Protein AF-A0A329LY18-F1 (afdb_monomer_lite)

Foldseek 3Di:
DFLVVQAVDPPQAQFWKDFDPATFGWNGKDADPPPVPDPDPQFARIWTWGQHPVRDIDTHGDHRRGDIGTDD

pLDDT: mean 81.93, std 13.24, range [47.72, 95.31]

Secondary structure (DSSP, 8-state):
-BTTHHHH-GGGTT-EEEETTEEEEEEEEEE----TT---TTS-SEEEEEE-TTS-EEEEE--TT-B-EE--

Structure (mmCIF, N/CA/C/O backbone):
data_AF-A0A329LY18-F1
#
_entry.id   AF-A0A329LY18-F1
#
loop_
_atom_site.group_PDB
_atom_site.id
_atom_site.type_symbol
_atom_site.label_atom_id
_atom_site.label_alt_id
_atom_site.label_comp_id
_atom_site.label_asym_id
_atom_site.label_entity_id
_atom_site.label_seq_id
_atom_site.pdbx_PDB_ins_code
_atom_site.Cartn_x
_atom_site.Cartn_y
_atom_site.Cartn_z
_atom_site.occupancy
_atom_site.B_iso_or_equiv
_atom_site.auth_seq_id
_atom_site.auth_comp_id
_atom_site.auth_asym_id
_atom_site.auth_atom_id
_atom_site.pdbx_PDB_model_num
ATOM 1 N N . MET A 1 1 ? -0.314 -11.725 -0.334 1.00 84.62 1 MET A N 1
ATOM 2 C CA . MET A 1 1 ? -0.582 -11.250 -1.710 1.00 84.62 1 MET A CA 1
ATOM 3 C C . MET A 1 1 ? 0.631 -10.495 -2.205 1.00 84.62 1 MET A C 1
ATOM 5 O O . MET A 1 1 ? 1.241 -9.817 -1.385 1.00 84.62 1 MET A O 1
ATOM 9 N N . LEU A 1 2 ? 1.041 -10.663 -3.460 1.00 85.88 2 LEU A N 1
ATOM 10 C CA . LEU A 1 2 ? 2.276 -10.042 -3.935 1.00 85.88 2 LEU A CA 1
ATOM 11 C C . LEU A 1 2 ? 2.075 -8.521 -4.026 1.00 85.88 2 LEU A C 1
ATOM 13 O O . LEU A 1 2 ? 1.056 -8.065 -4.537 1.00 85.88 2 LEU A O 1
ATOM 17 N N . VAL A 1 3 ? 3.031 -7.717 -3.555 1.00 83.38 3 VAL A N 1
ATOM 18 C CA . VAL A 1 3 ? 2.873 -6.248 -3.550 1.00 83.38 3 VAL A CA 1
ATOM 19 C C . VAL A 1 3 ? 2.699 -5.704 -4.974 1.00 83.38 3 VAL A C 1
ATOM 21 O O . VAL A 1 3 ? 1.927 -4.776 -5.180 1.00 83.38 3 VAL A O 1
ATOM 24 N N . ARG A 1 4 ? 3.344 -6.304 -5.988 1.00 78.38 4 ARG A N 1
ATOM 25 C CA . ARG A 1 4 ? 3.165 -5.876 -7.391 1.00 78.38 4 ARG A CA 1
ATOM 26 C C . ARG A 1 4 ? 1.761 -6.144 -7.930 1.00 78.38 4 ARG A C 1
ATOM 28 O O . ARG A 1 4 ? 1.331 -5.393 -8.789 1.00 78.38 4 ARG A O 1
ATOM 35 N N . GLU A 1 5 ? 1.036 -7.135 -7.410 1.00 81.56 5 GLU A N 1
ATOM 36 C CA . GLU A 1 5 ? -0.356 -7.393 -7.822 1.00 81.56 5 GLU A CA 1
ATOM 37 C C . GLU A 1 5 ? -1.299 -6.262 -7.373 1.00 81.56 5 GLU A C 1
ATOM 39 O O . GLU A 1 5 ? -2.327 -6.038 -8.001 1.00 81.56 5 GLU A O 1
ATOM 44 N N . LEU A 1 6 ? -0.923 -5.479 -6.348 1.00 78.69 6 LEU A N 1
ATOM 45 C CA . LEU A 1 6 ? -1.643 -4.253 -5.973 1.00 78.69 6 LEU A CA 1
ATOM 46 C C . LEU A 1 6 ? -1.568 -3.163 -7.050 1.00 78.69 6 LEU A C 1
ATOM 48 O O . LEU A 1 6 ? -2.416 -2.276 -7.065 1.00 78.69 6 LEU A O 1
ATOM 52 N N . ALA A 1 7 ? -0.540 -3.189 -7.909 1.00 67.75 7 ALA A N 1
ATOM 53 C CA . ALA A 1 7 ? -0.360 -2.202 -8.976 1.00 67.75 7 ALA A CA 1
ATOM 54 C C . ALA A 1 7 ? -1.467 -2.298 -10.024 1.00 67.75 7 ALA A C 1
ATOM 56 O O . ALA A 1 7 ? -1.910 -1.286 -10.563 1.00 67.75 7 ALA A O 1
ATOM 57 N N . ASP A 1 8 ? -1.862 -3.533 -10.318 1.00 69.69 8 ASP A N 1
ATOM 58 C CA . ASP A 1 8 ? -2.760 -3.860 -11.415 1.00 69.69 8 ASP A CA 1
ATOM 59 C C . ASP A 1 8 ? -4.229 -3.818 -10.982 1.00 69.69 8 ASP A C 1
ATOM 61 O O . ASP A 1 8 ? -5.120 -3.773 -11.830 1.00 69.69 8 ASP A O 1
ATOM 65 N N . ASP A 1 9 ? -4.494 -3.796 -9.671 1.00 70.00 9 ASP A N 1
ATOM 66 C CA . ASP A 1 9 ? -5.841 -3.948 -9.140 1.00 70.00 9 ASP A CA 1
ATOM 67 C C . ASP A 1 9 ? -6.214 -2.874 -8.102 1.00 70.00 9 ASP A C 1
ATOM 69 O O . ASP A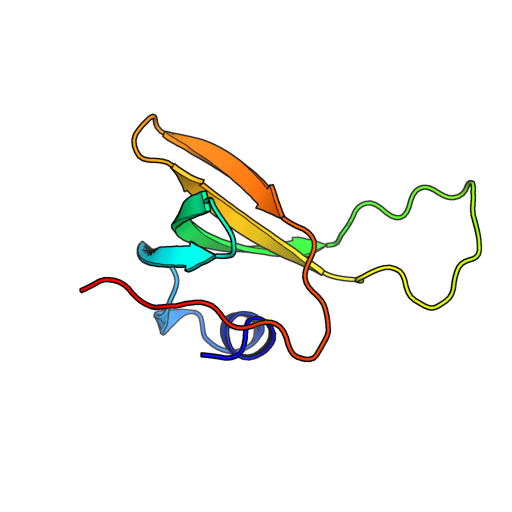 1 9 ? -5.860 -2.919 -6.919 1.00 70.00 9 ASP A O 1
ATOM 73 N N . ALA A 1 10 ? -7.031 -1.916 -8.550 1.00 70.62 10 ALA A N 1
ATOM 74 C CA . ALA A 1 10 ? -7.612 -0.879 -7.700 1.00 70.62 10 ALA A CA 1
ATOM 75 C C . ALA A 1 10 ? -8.542 -1.427 -6.598 1.00 70.62 10 ALA A C 1
ATOM 77 O O . ALA A 1 10 ? -8.860 -0.699 -5.657 1.00 70.62 10 ALA A O 1
ATOM 78 N N . THR A 1 11 ? -8.957 -2.696 -6.670 1.00 80.62 11 THR A N 1
ATOM 79 C CA . THR A 1 11 ? -9.853 -3.355 -5.702 1.00 80.62 11 THR A CA 1
ATOM 80 C C . THR A 1 11 ? -9.262 -3.441 -4.291 1.00 80.62 11 THR A C 1
ATOM 82 O O . THR A 1 11 ? -9.994 -3.624 -3.312 1.00 80.62 11 THR A O 1
ATOM 85 N N . TYR A 1 12 ? -7.942 -3.300 -4.158 1.00 83.00 12 TYR A N 1
ATOM 86 C CA . TYR A 1 12 ? -7.262 -3.360 -2.865 1.00 83.00 12 TYR A CA 1
ATOM 87 C C . TYR A 1 12 ? -7.069 -1.996 -2.201 1.00 83.00 12 TYR A C 1
ATOM 89 O O . TYR A 1 12 ? -6.754 -1.949 -1.010 1.00 83.00 12 TYR A O 1
ATOM 97 N N . ARG A 1 13 ? -7.294 -0.891 -2.922 1.00 88.00 13 ARG A N 1
ATOM 98 C CA . ARG A 1 13 ? -7.248 0.447 -2.327 1.00 88.00 13 ARG A CA 1
ATOM 99 C C . ARG A 1 13 ? -8.338 0.581 -1.263 1.00 88.00 13 ARG A C 1
ATOM 101 O O . ARG A 1 13 ? -9.4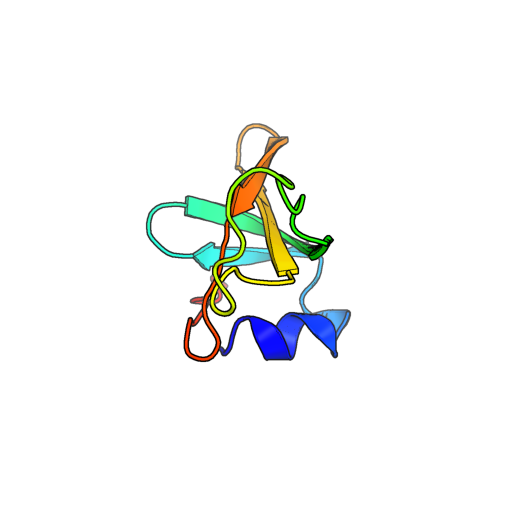78 0.177 -1.471 1.00 88.00 13 ARG A O 1
ATOM 108 N N . GLY A 1 14 ? -7.987 1.140 -0.112 1.00 89.69 14 GLY A N 1
ATOM 109 C CA . GLY A 1 14 ? -8.883 1.258 1.037 1.00 89.69 14 GLY A CA 1
ATOM 110 C C . GLY A 1 14 ? -8.958 0.004 1.911 1.00 89.69 14 GLY A C 1
ATOM 111 O O . GLY A 1 14 ? -9.600 0.048 2.957 1.00 89.69 14 GLY A O 1
ATOM 112 N N . ARG A 1 15 ? -8.296 -1.101 1.539 1.00 91.94 15 ARG A N 1
ATOM 113 C CA . ARG A 1 15 ? -8.217 -2.290 2.398 1.00 91.94 15 ARG A CA 1
ATOM 114 C C . ARG A 1 15 ? -7.094 -2.166 3.411 1.00 91.94 15 ARG A C 1
ATOM 116 O O . ARG A 1 15 ? -6.044 -1.586 3.134 1.00 91.94 15 ARG A O 1
ATOM 123 N N . ARG A 1 16 ? -7.307 -2.763 4.577 1.00 93.69 16 ARG A N 1
ATOM 124 C CA . ARG A 1 16 ? -6.317 -2.826 5.645 1.00 93.69 16 ARG A CA 1
ATOM 125 C C . ARG A 1 16 ? -5.312 -3.935 5.332 1.00 93.69 16 ARG A C 1
ATOM 127 O O . ARG A 1 16 ? -5.673 -5.025 4.887 1.00 93.69 16 ARG A O 1
ATOM 134 N N . ALA A 1 17 ? -4.035 -3.652 5.527 1.00 93.56 17 ALA A N 1
ATOM 135 C CA . ALA A 1 17 ? -2.968 -4.605 5.289 1.00 93.56 17 ALA A CA 1
ATOM 136 C C . ALA A 1 17 ? -1.794 -4.359 6.227 1.00 93.56 17 ALA A C 1
ATOM 138 O O . ALA A 1 17 ? -1.587 -3.266 6.759 1.00 93.56 17 ALA A O 1
ATOM 139 N N . ARG A 1 18 ? -1.004 -5.410 6.401 1.00 93.44 18 ARG A N 1
ATOM 140 C CA . ARG A 1 18 ? 0.299 -5.353 7.037 1.00 93.44 18 ARG A CA 1
ATOM 141 C C . ARG A 1 18 ? 1.377 -5.619 5.999 1.00 93.44 18 ARG A C 1
ATOM 143 O O . ARG A 1 18 ? 1.310 -6.611 5.270 1.00 93.44 18 ARG A O 1
ATOM 150 N N . PHE A 1 19 ? 2.383 -4.759 5.986 1.00 91.12 19 PHE A N 1
ATOM 151 C CA . PHE A 1 19 ? 3.600 -4.932 5.215 1.00 91.12 19 PHE A CA 1
ATOM 152 C C . PHE A 1 19 ? 4.803 -4.716 6.129 1.00 91.12 19 PHE A C 1
ATOM 154 O O . PHE A 1 19 ? 4.900 -3.677 6.780 1.00 91.12 19 PHE A O 1
ATOM 161 N N . ASP A 1 20 ? 5.685 -5.714 6.212 1.00 86.56 20 ASP A N 1
ATOM 162 C CA . ASP A 1 20 ? 6.790 -5.731 7.176 1.00 86.56 20 ASP A CA 1
ATOM 163 C C . ASP A 1 20 ? 6.279 -5.483 8.623 1.00 86.56 20 ASP A C 1
ATOM 165 O O . ASP A 1 20 ? 5.440 -6.240 9.145 1.00 86.56 20 ASP A O 1
ATOM 169 N N . ASN A 1 21 ? 6.714 -4.391 9.258 1.00 87.12 21 ASN A N 1
ATOM 170 C CA . ASN A 1 21 ? 6.274 -3.955 10.585 1.00 87.12 21 ASN A CA 1
ATOM 171 C C . ASN A 1 21 ? 5.250 -2.812 10.561 1.00 87.12 21 ASN A C 1
ATOM 173 O O . ASN A 1 21 ? 4.863 -2.318 11.620 1.00 87.12 21 ASN A O 1
ATOM 177 N N . LEU A 1 22 ? 4.778 -2.415 9.380 1.00 91.25 22 LEU A N 1
ATOM 178 C CA . LEU A 1 22 ? 3.791 -1.359 9.213 1.00 91.25 22 LEU A CA 1
ATOM 179 C C . LEU A 1 22 ? 2.402 -1.952 8.967 1.00 91.25 22 LEU A C 1
ATOM 181 O O . LEU A 1 22 ? 2.207 -2.807 8.103 1.00 91.25 22 LEU A O 1
ATOM 185 N N . THR A 1 23 ? 1.421 -1.477 9.728 1.00 94.81 23 THR A N 1
ATOM 186 C CA . THR A 1 23 ? 0.004 -1.771 9.500 1.00 94.81 23 THR A CA 1
ATOM 187 C C . THR A 1 23 ? -0.690 -0.496 9.063 1.00 94.81 23 THR A C 1
ATOM 189 O O . THR A 1 23 ? -0.498 0.551 9.677 1.00 94.81 23 THR A O 1
ATOM 192 N N . GLY A 1 24 ? -1.490 -0.581 8.007 1.00 94.44 24 GLY A N 1
ATOM 193 C CA . GLY A 1 24 ? -2.212 0.570 7.496 1.00 94.44 24 GLY A CA 1
ATOM 194 C C . GLY A 1 24 ? -3.209 0.210 6.408 1.00 94.44 24 GLY A C 1
ATOM 195 O O . GLY A 1 24 ? -3.386 -0.949 6.036 1.00 94.44 24 GLY A O 1
ATOM 196 N N . THR A 1 25 ? -3.873 1.234 5.904 1.00 95.06 25 THR A N 1
ATOM 197 C CA . THR A 1 25 ? -4.778 1.156 4.764 1.00 95.06 25 THR A CA 1
ATOM 198 C C . THR A 1 25 ? -3.984 1.343 3.481 1.00 95.06 25 THR A C 1
ATOM 200 O O . THR A 1 25 ? -3.219 2.297 3.365 1.00 95.06 25 THR A O 1
ATOM 203 N N . ILE A 1 26 ? -4.166 0.451 2.512 1.00 92.38 26 ILE A N 1
ATOM 204 C CA . ILE A 1 26 ? -3.525 0.549 1.200 1.00 92.38 26 ILE A CA 1
ATOM 205 C C . ILE A 1 26 ? -4.094 1.758 0.462 1.00 92.38 26 ILE A C 1
ATOM 207 O O . ILE A 1 26 ? -5.281 1.786 0.141 1.00 92.38 26 ILE A O 1
ATOM 211 N N . ASP A 1 27 ? -3.248 2.737 0.153 1.00 89.81 27 ASP A N 1
ATOM 212 C CA . ASP A 1 27 ? -3.622 3.843 -0.735 1.00 89.81 27 ASP A CA 1
ATOM 213 C C . ASP A 1 27 ? -3.214 3.568 -2.194 1.00 89.81 27 ASP A C 1
ATOM 215 O O . ASP A 1 27 ? -3.858 4.058 -3.120 1.00 89.81 27 ASP A O 1
ATOM 219 N N . GLY A 1 28 ? -2.208 2.715 -2.411 1.00 88.44 28 GLY A N 1
ATOM 220 C CA . GLY A 1 28 ? -1.786 2.254 -3.735 1.00 88.44 28 GLY A CA 1
ATOM 221 C C . GLY A 1 28 ? -0.272 2.089 -3.838 1.00 88.44 28 GLY A C 1
ATOM 222 O O . GLY A 1 28 ? 0.410 1.912 -2.828 1.00 88.44 28 GLY A O 1
ATOM 223 N N . LEU A 1 29 ? 0.258 2.164 -5.061 1.00 88.06 29 LEU A N 1
ATOM 224 C CA . LEU A 1 29 ? 1.698 2.202 -5.321 1.00 88.06 29 LEU A CA 1
ATOM 225 C C . LEU A 1 29 ? 2.115 3.574 -5.865 1.00 88.06 29 LEU A C 1
ATOM 227 O O . LEU A 1 29 ? 1.405 4.174 -6.669 1.00 88.06 29 LEU A O 1
ATOM 231 N N . ALA A 1 30 ? 3.287 4.056 -5.459 1.00 85.81 30 ALA A N 1
ATOM 232 C CA . ALA A 1 30 ? 3.896 5.293 -5.941 1.00 85.81 30 ALA A CA 1
ATOM 233 C C . ALA A 1 30 ? 5.229 5.008 -6.640 1.00 85.81 30 ALA A C 1
ATOM 235 O O . ALA A 1 30 ? 5.896 4.028 -6.327 1.00 85.81 30 ALA A O 1
ATOM 236 N N . ALA A 1 31 ? 5.650 5.873 -7.565 1.00 81.31 31 ALA A N 1
ATOM 237 C CA . ALA A 1 31 ? 7.003 5.803 -8.115 1.00 81.31 31 ALA A CA 1
ATOM 238 C C . ALA A 1 31 ? 8.029 6.070 -7.004 1.00 81.31 31 ALA A C 1
ATOM 240 O O . ALA A 1 31 ? 7.904 7.050 -6.265 1.00 81.31 31 ALA A O 1
ATOM 241 N N . ALA A 1 32 ? 9.043 5.213 -6.894 1.00 76.75 32 ALA A N 1
ATOM 242 C CA . ALA A 1 32 ? 10.134 5.449 -5.960 1.00 76.75 32 ALA A CA 1
ATOM 243 C C . ALA A 1 32 ? 10.952 6.661 -6.424 1.00 76.75 32 ALA A C 1
ATOM 245 O O . ALA A 1 32 ? 11.287 6.783 -7.606 1.00 76.75 32 ALA A O 1
ATOM 246 N N . ALA A 1 33 ? 11.303 7.555 -5.500 1.00 67.19 33 ALA A N 1
ATOM 247 C CA . ALA A 1 33 ? 12.226 8.639 -5.807 1.00 67.19 33 ALA A CA 1
ATOM 248 C C . ALA A 1 33 ? 13.608 8.041 -6.100 1.00 67.19 33 ALA A C 1
ATOM 250 O O . ALA A 1 33 ? 14.295 7.561 -5.195 1.00 67.19 33 ALA A O 1
ATOM 251 N N . VAL A 1 34 ? 14.010 8.043 -7.372 1.00 62.38 34 VAL A N 1
ATOM 252 C CA . VAL A 1 34 ? 15.355 7.636 -7.782 1.00 62.38 34 VAL A CA 1
ATOM 253 C C . VAL A 1 34 ? 16.304 8.753 -7.371 1.00 62.38 34 VAL A C 1
ATOM 255 O O . VAL A 1 34 ? 16.384 9.787 -8.025 1.00 62.38 34 VAL A O 1
ATOM 258 N N . ASP A 1 35 ? 16.991 8.565 -6.251 1.00 57.06 35 ASP A N 1
ATOM 259 C CA . ASP A 1 35 ? 18.102 9.419 -5.877 1.00 57.06 35 ASP A CA 1
ATOM 260 C C . ASP A 1 35 ? 19.241 9.123 -6.856 1.00 57.06 35 ASP A C 1
ATOM 262 O O . ASP A 1 35 ? 19.749 8.000 -6.935 1.00 57.06 35 ASP A O 1
ATOM 266 N N . SER A 1 36 ? 19.567 10.117 -7.678 1.00 51.31 36 SER A N 1
ATOM 267 C CA . SER A 1 36 ? 20.507 10.011 -8.794 1.00 51.31 36 SER A CA 1
ATOM 268 C C . SER A 1 36 ? 21.948 9.715 -8.358 1.00 51.31 36 SER A C 1
ATOM 270 O O . SER A 1 36 ? 22.814 9.567 -9.219 1.00 51.31 36 SER A O 1
ATOM 272 N N . GLN A 1 37 ? 22.242 9.638 -7.053 1.00 54.16 37 GLN A N 1
ATOM 273 C CA . GLN A 1 37 ? 23.606 9.471 -6.552 1.00 54.16 37 GLN A CA 1
ATOM 274 C C . GLN A 1 37 ? 24.145 8.039 -6.522 1.00 54.16 37 GLN A C 1
ATOM 276 O O . GLN A 1 37 ? 25.325 7.863 -6.223 1.00 54.16 37 GLN A O 1
ATOM 281 N N . GLN A 1 38 ? 23.374 7.009 -6.873 1.00 48.97 38 GLN A N 1
ATOM 282 C CA . GLN A 1 38 ? 23.947 5.663 -6.912 1.00 48.97 38 GLN A CA 1
ATOM 283 C C . GLN A 1 38 ? 23.258 4.793 -7.958 1.00 48.97 38 GLN A C 1
ATOM 285 O O . GLN A 1 38 ? 22.140 4.324 -7.761 1.00 48.97 38 GLN A O 1
ATOM 290 N N . GLY A 1 39 ? 23.950 4.591 -9.085 1.00 47.72 39 GLY A N 1
ATOM 291 C CA . GLY A 1 39 ? 23.566 3.730 -10.208 1.00 47.72 39 GLY A CA 1
ATOM 292 C C . GLY A 1 39 ? 23.533 2.245 -9.842 1.00 47.72 39 GLY A C 1
ATOM 293 O O . GLY A 1 39 ? 24.267 1.442 -10.410 1.00 47.72 39 GLY A O 1
ATOM 294 N N . SER A 1 40 ? 22.690 1.886 -8.878 1.00 50.47 40 SER A N 1
ATOM 295 C CA . SER A 1 40 ? 22.407 0.511 -8.493 1.00 50.47 40 SER A CA 1
ATOM 296 C C . SER A 1 40 ? 21.186 0.025 -9.281 1.00 50.47 40 SER A C 1
ATOM 298 O O . SER A 1 40 ? 20.079 0.503 -9.030 1.00 50.47 40 SER A O 1
ATOM 300 N N . PRO A 1 41 ? 21.339 -0.948 -10.197 1.00 54.84 41 PRO A N 1
ATOM 301 C CA . PRO A 1 41 ? 20.246 -1.453 -11.036 1.00 54.84 41 PRO A CA 1
ATOM 302 C C . PRO A 1 41 ? 19.141 -2.202 -10.264 1.00 54.84 41 PRO A C 1
ATOM 304 O O . PRO A 1 41 ? 18.155 -2.614 -10.863 1.00 54.84 41 PRO A O 1
ATOM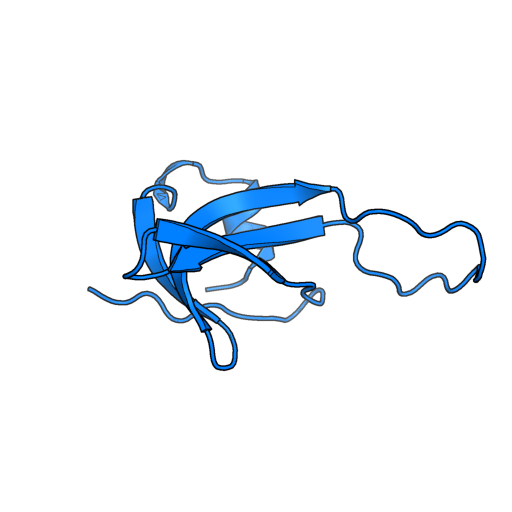 307 N N . ASN A 1 42 ? 19.282 -2.357 -8.944 1.00 56.31 42 ASN A N 1
ATOM 308 C CA . ASN A 1 42 ? 18.359 -3.102 -8.084 1.00 56.31 42 ASN A CA 1
ATOM 309 C C . ASN A 1 42 ? 17.450 -2.220 -7.216 1.00 56.31 42 ASN A C 1
ATOM 311 O O . ASN A 1 42 ? 16.798 -2.743 -6.313 1.00 56.31 42 ASN A O 1
ATOM 315 N N . ARG A 1 43 ? 17.410 -0.895 -7.421 1.00 62.88 43 ARG A N 1
ATOM 316 C CA . ARG A 1 43 ? 16.516 -0.061 -6.609 1.00 62.88 43 ARG A CA 1
ATOM 317 C C . ARG A 1 43 ? 15.061 -0.278 -7.048 1.00 62.88 43 ARG A C 1
ATOM 319 O O . ARG A 1 43 ? 14.799 -0.244 -8.253 1.00 62.88 43 ARG A O 1
ATOM 326 N N . PRO A 1 44 ? 14.122 -0.513 -6.114 1.00 65.69 44 PRO A N 1
ATOM 327 C CA . PRO A 1 44 ? 12.723 -0.686 -6.470 1.00 65.69 44 PRO A CA 1
ATOM 328 C C . PRO A 1 44 ? 12.205 0.547 -7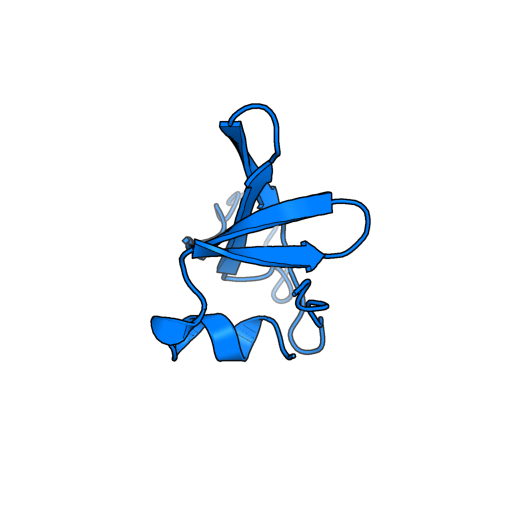.203 1.00 65.69 44 PRO A C 1
ATOM 330 O O . PRO A 1 44 ? 12.461 1.680 -6.808 1.00 65.69 44 PRO A O 1
ATOM 333 N N . THR A 1 45 ? 11.503 0.317 -8.310 1.00 76.94 45 THR A N 1
ATOM 334 C CA . THR A 1 45 ? 10.917 1.381 -9.138 1.00 76.94 45 THR A CA 1
ATOM 335 C C . THR A 1 45 ? 9.600 1.897 -8.559 1.00 76.94 45 THR A C 1
ATOM 337 O O . THR A 1 45 ? 9.108 2.945 -8.972 1.00 76.94 45 THR A O 1
ATOM 340 N N . LEU A 1 46 ? 9.019 1.153 -7.615 1.00 83.69 46 LEU A N 1
ATOM 341 C CA . LEU A 1 46 ? 7.727 1.412 -6.998 1.00 83.69 46 LEU A CA 1
ATOM 342 C C . LEU A 1 46 ? 7.827 1.276 -5.472 1.00 83.69 46 LEU A C 1
ATOM 344 O O . LEU A 1 46 ? 8.599 0.469 -4.963 1.00 83.69 46 LEU A O 1
ATOM 348 N N . GLN A 1 47 ? 7.010 2.052 -4.770 1.00 88.88 47 GLN A N 1
ATOM 349 C CA . GLN A 1 47 ? 6.827 2.048 -3.322 1.00 88.88 47 GLN A CA 1
ATOM 350 C C . GLN A 1 47 ? 5.372 1.746 -2.990 1.00 88.88 47 GLN A C 1
ATOM 352 O O . GLN A 1 47 ? 4.467 2.238 -3.661 1.00 88.88 47 GLN A O 1
ATOM 357 N N . LEU A 1 48 ? 5.141 0.961 -1.945 1.00 90.06 48 LEU A N 1
ATOM 358 C CA . LEU A 1 48 ? 3.818 0.725 -1.391 1.00 90.06 48 LEU A CA 1
ATOM 359 C C . LEU A 1 48 ? 3.433 1.910 -0.508 1.00 90.06 48 LEU A C 1
ATOM 361 O O . LEU A 1 48 ? 4.200 2.306 0.371 1.00 90.06 48 LEU A O 1
ATOM 365 N N . VAL A 1 49 ? 2.246 2.469 -0.736 1.00 91.81 49 VAL A N 1
ATOM 366 C CA . VAL A 1 49 ? 1.704 3.578 0.049 1.00 91.81 49 VAL A CA 1
ATOM 367 C C . VAL A 1 49 ? 0.673 3.042 1.033 1.00 91.81 49 VAL A C 1
ATOM 369 O O . VAL A 1 49 ? -0.350 2.477 0.637 1.00 91.81 49 VAL A O 1
ATOM 372 N N . LEU A 1 50 ? 0.949 3.242 2.319 1.00 94.19 50 LEU A N 1
ATOM 373 C CA . LEU A 1 50 ? 0.079 2.858 3.425 1.00 94.19 50 LEU A CA 1
ATOM 374 C C . LEU A 1 50 ? -0.280 4.093 4.251 1.00 94.19 50 LEU A C 1
ATOM 376 O O . LEU A 1 50 ? 0.577 4.928 4.529 1.00 94.19 50 LEU A O 1
ATOM 380 N N . ILE A 1 51 ? -1.539 4.197 4.660 1.00 95.31 51 ILE A N 1
ATOM 381 C CA . ILE A 1 51 ? -2.007 5.202 5.617 1.00 95.31 51 ILE A CA 1
ATOM 382 C C . ILE A 1 51 ? -2.187 4.502 6.959 1.00 95.31 51 ILE A C 1
ATOM 384 O O . ILE A 1 51 ? -3.000 3.583 7.060 1.00 95.31 51 ILE A O 1
ATOM 388 N N . ASP A 1 52 ? -1.412 4.887 7.967 1.00 94.69 52 ASP A N 1
ATOM 389 C CA . ASP A 1 52 ? -1.522 4.281 9.294 1.00 94.69 52 ASP A CA 1
ATOM 390 C C . ASP A 1 52 ? -2.800 4.712 10.038 1.00 94.69 52 ASP A C 1
ATOM 392 O O . ASP A 1 52 ? -3.586 5.540 9.571 1.00 94.69 52 ASP A O 1
ATOM 396 N N . ASP A 1 53 ? -3.000 4.148 11.228 1.00 92.31 53 ASP A N 1
ATOM 397 C CA . ASP A 1 53 ? -4.174 4.415 12.068 1.00 92.31 53 ASP A CA 1
ATOM 398 C C . ASP A 1 53 ? -4.248 5.863 12.585 1.00 92.31 53 ASP A C 1
ATOM 400 O O . ASP A 1 53 ? -5.304 6.310 13.033 1.00 92.31 53 ASP A O 1
ATOM 404 N N . PHE A 1 54 ? -3.149 6.616 12.495 1.00 94.12 54 PHE A N 1
ATOM 405 C CA . PHE A 1 54 ? -3.078 8.035 12.837 1.00 94.12 54 PHE A CA 1
ATOM 406 C C . PHE A 1 54 ? -3.268 8.943 11.612 1.00 94.12 54 PHE A C 1
ATOM 408 O O . PHE A 1 54 ? -3.197 10.166 11.737 1.00 94.12 54 PHE A O 1
ATOM 415 N N . GLY A 1 55 ? -3.515 8.366 10.431 1.00 92.81 55 GLY A N 1
ATOM 416 C CA . GLY A 1 55 ? -3.669 9.092 9.174 1.00 92.81 55 GLY A CA 1
ATOM 417 C C . GLY A 1 55 ? -2.346 9.509 8.528 1.00 92.81 55 GLY A C 1
ATOM 418 O O . GLY A 1 55 ? -2.359 10.301 7.584 1.00 92.81 55 GLY A O 1
ATOM 419 N N . GLN A 1 56 ? -1.199 9.013 9.002 1.00 95.25 56 GLN A N 1
ATOM 420 C CA . GLN A 1 56 ? 0.095 9.327 8.400 1.00 95.25 56 GLN A CA 1
ATOM 421 C C . GLN A 1 56 ? 0.337 8.466 7.166 1.00 95.25 56 GLN A C 1
ATOM 423 O O . GLN A 1 56 ? 0.117 7.256 7.166 1.00 95.25 56 GLN A O 1
ATOM 428 N N . THR A 1 57 ? 0.821 9.103 6.101 1.00 94.56 57 THR A N 1
ATOM 429 C CA . THR A 1 57 ? 1.199 8.414 4.867 1.00 94.56 57 THR A CA 1
ATOM 430 C C . THR A 1 57 ? 2.628 7.900 4.956 1.00 94.56 57 THR A C 1
ATOM 432 O O . THR A 1 57 ? 3.573 8.678 5.090 1.00 94.56 57 THR A O 1
ATOM 435 N N . HIS A 1 58 ? 2.786 6.598 4.771 1.00 92.88 58 HIS A N 1
ATOM 436 C CA . HIS A 1 58 ? 4.059 5.898 4.721 1.00 92.88 58 HIS A CA 1
ATOM 437 C C . HIS A 1 58 ? 4.294 5.360 3.315 1.00 92.88 58 HIS A C 1
ATOM 439 O O . HIS A 1 58 ? 3.401 4.768 2.710 1.00 92.88 58 HIS A O 1
ATOM 445 N N . ARG A 1 59 ? 5.506 5.564 2.797 1.00 90.88 59 ARG A N 1
ATOM 446 C CA . ARG A 1 59 ? 5.950 5.011 1.515 1.00 90.88 59 ARG A CA 1
ATOM 447 C C . ARG A 1 59 ? 7.055 4.008 1.790 1.00 90.88 59 ARG A C 1
ATOM 449 O O . ARG A 1 59 ? 8.091 4.391 2.328 1.00 90.88 59 ARG A O 1
ATOM 456 N N . VAL A 1 60 ? 6.820 2.748 1.450 1.00 88.06 60 VAL A N 1
ATOM 457 C CA . VAL A 1 60 ? 7.738 1.650 1.757 1.00 88.06 60 VAL A CA 1
ATOM 458 C C . VAL A 1 60 ? 8.246 1.035 0.462 1.00 88.06 60 VAL A C 1
ATOM 460 O O . VAL A 1 60 ? 7.463 0.672 -0.414 1.00 88.06 60 VAL A O 1
ATOM 463 N N . ASP A 1 61 ? 9.564 0.939 0.337 1.00 87.12 61 ASP A N 1
ATOM 464 C CA . ASP A 1 61 ? 10.216 0.220 -0.753 1.00 87.12 61 ASP A CA 1
ATOM 465 C C . ASP A 1 61 ? 9.896 -1.278 -0.658 1.00 87.12 61 ASP A C 1
ATOM 467 O O . ASP A 1 61 ? 9.906 -1.849 0.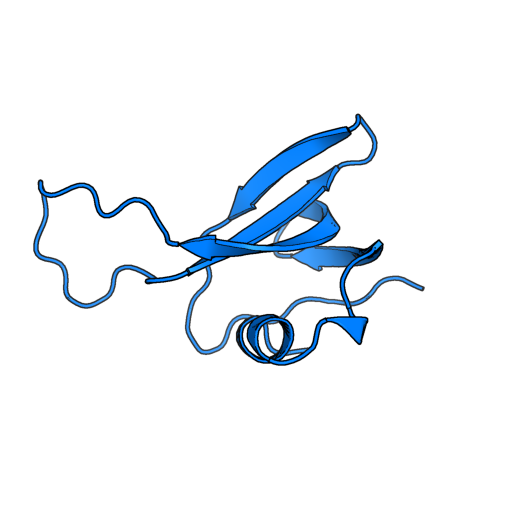432 1.00 87.12 61 ASP A O 1
ATOM 471 N N . PHE A 1 62 ? 9.624 -1.921 -1.793 1.00 84.12 62 PHE A N 1
ATOM 472 C CA . PHE A 1 62 ? 9.354 -3.358 -1.839 1.00 84.12 62 PHE A CA 1
ATOM 473 C C . PHE A 1 62 ? 10.057 -4.016 -3.033 1.00 84.12 62 PHE A C 1
ATOM 475 O O . PHE A 1 62 ? 10.158 -3.453 -4.123 1.00 84.12 62 PHE A O 1
ATOM 482 N N . GLY A 1 63 ? 10.555 -5.228 -2.831 1.00 82.00 63 GLY A N 1
ATOM 483 C CA . GLY A 1 63 ? 11.165 -6.084 -3.835 1.00 82.00 63 GLY A CA 1
ATOM 484 C C . GLY A 1 63 ? 10.150 -6.870 -4.669 1.00 82.00 63 GLY A C 1
ATOM 485 O O . GLY A 1 63 ? 8.956 -6.938 -4.385 1.00 82.00 63 GLY A O 1
ATOM 486 N N . ALA A 1 64 ? 10.641 -7.529 -5.721 1.00 78.12 64 ALA A N 1
ATOM 487 C CA . ALA A 1 64 ? 9.799 -8.253 -6.678 1.00 78.12 64 ALA A CA 1
ATOM 488 C C . ALA A 1 64 ? 8.997 -9.425 -6.076 1.00 78.12 64 ALA A C 1
ATOM 490 O O . ALA A 1 64 ? 8.007 -9.843 -6.675 1.00 78.12 64 ALA A O 1
ATOM 491 N N . HIS A 1 65 ? 9.424 -9.937 -4.920 1.00 82.81 65 HIS A N 1
ATOM 492 C CA . HIS A 1 65 ? 8.833 -11.085 -4.226 1.00 82.81 65 HIS A CA 1
ATOM 493 C C . HIS A 1 65 ? 8.306 -10.731 -2.836 1.00 82.81 65 HIS A C 1
ATOM 495 O O . HIS A 1 65 ? 8.101 -11.620 -2.015 1.00 82.81 65 HIS A O 1
ATOM 501 N N . ASP A 1 66 ? 8.106 -9.446 -2.566 1.00 87.25 66 ASP A N 1
ATOM 502 C CA . ASP A 1 66 ? 7.540 -9.012 -1.303 1.00 87.25 66 ASP A CA 1
ATOM 503 C C . ASP A 1 66 ? 6.022 -9.198 -1.291 1.00 87.25 66 ASP A C 1
ATOM 505 O O . ASP A 1 66 ? 5.329 -9.014 -2.301 1.00 87.25 66 ASP A O 1
ATOM 509 N N . TYR A 1 67 ? 5.504 -9.571 -0.122 1.00 88.31 67 TYR A N 1
ATOM 510 C CA . TYR A 1 67 ? 4.095 -9.878 0.083 1.00 88.31 67 TYR A CA 1
ATOM 511 C C . TYR A 1 67 ? 3.486 -8.978 1.155 1.00 88.31 67 TYR A C 1
ATOM 513 O O . TYR A 1 67 ? 4.082 -8.753 2.206 1.00 88.31 67 TYR A O 1
ATOM 521 N N . VAL A 1 68 ? 2.254 -8.533 0.917 1.00 89.94 68 VAL A N 1
ATOM 522 C CA . VAL A 1 68 ? 1.387 -7.957 1.949 1.00 89.94 68 VAL A CA 1
ATOM 523 C C . VAL A 1 68 ? 0.494 -9.038 2.549 1.00 89.94 68 VAL A C 1
ATOM 525 O O . VAL A 1 68 ? 0.015 -9.942 1.846 1.00 89.94 68 VAL A O 1
ATOM 528 N N . THR A 1 69 ? 0.220 -8.907 3.841 1.00 93.12 69 THR A N 1
ATOM 529 C CA . THR A 1 69 ? -0.819 -9.675 4.530 1.00 93.12 69 THR A CA 1
ATOM 530 C C . THR A 1 69 ? -2.063 -8.808 4.619 1.00 93.12 69 THR A C 1
ATOM 532 O O . THR A 1 69 ? -2.046 -7.771 5.279 1.00 93.12 69 THR A O 1
ATOM 535 N N . MET A 1 70 ? -3.137 -9.219 3.946 1.00 91.31 70 MET A N 1
ATOM 536 C CA . MET A 1 70 ? -4.425 -8.534 4.047 1.00 91.31 70 MET A CA 1
ATOM 537 C C . MET A 1 70 ? -5.004 -8.757 5.442 1.00 91.31 70 MET A C 1
ATOM 539 O O . MET A 1 70 ? -4.941 -9.869 5.967 1.00 91.31 70 MET A O 1
ATOM 543 N N . LEU A 1 7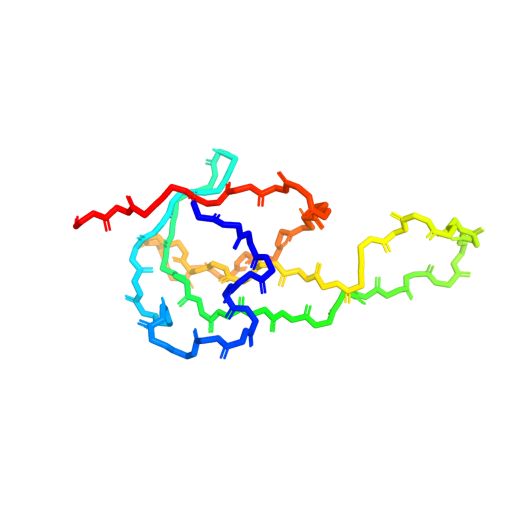1 ? -5.534 -7.692 6.032 1.00 89.94 71 LEU A N 1
ATOM 544 C CA . LEU A 1 71 ? -6.240 -7.734 7.303 1.00 89.94 71 LEU A CA 1
ATOM 545 C C . LEU A 1 71 ? -7.727 -7.538 6.993 1.00 89.94 71 LEU A C 1
ATOM 547 O O . LEU A 1 71 ? -8.066 -6.620 6.244 1.00 89.94 71 LEU A O 1
ATOM 551 N N . ASP A 1 72 ? -8.560 -8.443 7.505 1.00 82.25 72 ASP A N 1
ATOM 552 C CA . ASP A 1 72 ? -10.024 -8.393 7.367 1.00 82.25 72 ASP A CA 1
ATOM 553 C C . ASP A 1 72 ? -10.618 -7.230 8.182 1.00 82.25 72 ASP A C 1
ATOM 555 O O . ASP A 1 72 ? -10.113 -6.980 9.307 1.00 82.25 72 ASP A O 1
#

Radius of gyration: 12.31 Å; chains: 1; bounding box: 34×21×24 Å

Sequence (72 aa):
MLVRELADDATYRGRRARFDNLTGTIDGLAAAAVDSQQGSPNRPTLQLVLIDDFGQTHRVDFGAHDYVTMLD